Protein AF-H1VV79-F1 (afdb_monomer)

InterPro domains:
  IPR000850 Adenylate kinase/UMP-CMP kinase [MF_00235] (1-125)
  IPR000850 Adenylate kinase/UMP-CMP kinase [PR00094] (24-40)
  IPR000850 Adenylate kinase/UMP-CMP kinase [PR00094] (72-87)
  IPR000850 Adenylate kinase/UMP-CMP kinase [PR00094] (89-103)
  IPR000850 Adenylate kinase/UMP-CMP kinase [PTHR23359] (1-120)
  IPR000850 Adenylate kinase/UMP-CMP kinase [cd01428] (2-116)
  IPR027417 P-loop containing nucleoside triphosphate hydrolase [G3DSA:3.40.50.300] (1-126)
  IPR027417 P-loop containing nucleoside triphosphate hydrolase [SSF52540] (7-127)
  IPR033690 Adenylate kinase, conserved site [PS00113] (24-35)

Mean predicted aligned error: 4.07 Å

Secondary structure (DSSP, 8-state):
-HHHHHHHHHHHHHHHHHH--------S---SHHHHHHHHHHT---S-EEEEE--HHHHHHHHHHHHHHH--TT-SHHHHHHHHHHIIIIIHHHHHHHHTTT-EEEEE-SS-HHHHHHHHHHHHHHHHT-

pLDDT: mean 92.74, std 6.8, range [57.5, 98.12]

Organism: Colletotrichum higginsianum (strain IMI 349063) (NCBI:txid759273)

Sequence (130 aa):
MEVTVQLLENAMTETIKKQGNKRFLIDGFPRKMDQAIKFEETVCPAKLVLFYDCPEDVMESRLLERGKTSGRADDNAESICKRFRTFVETSMPVVDYYEKQGRVVKLDATPTPQDVYAKTRTELSKRLGL

Solvent-accessible surface area (backbone atoms only — not comparable to full-atom values): 7568 Å² total; per-residue (Å²): 126,63,65,62,51,53,52,50,42,51,52,53,53,50,44,31,75,76,68,68,55,88,83,82,84,71,82,90,57,63,53,34,54,69,54,44,54,50,34,38,74,73,67,48,73,73,87,60,42,84,42,73,46,60,61,66,70,61,51,48,55,54,38,47,56,42,24,78,76,66,79,43,86,64,41,39,73,71,50,45,53,52,49,53,52,49,37,61,75,34,26,44,61,39,51,53,55,38,42,78,70,69,32,51,47,80,37,72,51,75,63,55,73,67,58,35,48,54,51,50,52,55,54,48,24,67,74,69,76,99

Nearest PDB structures (foldseek):
  1ukz-assembly1_A  TM=9.654E-01  e=4.162E-12  Saccharomyces cerevisiae
  5xz2-assembly2_B  TM=9.328E-01  e=2.197E-09  Danio rerio
  5x6k-assembly2_B  TM=9.457E-01  e=1.087E-08  Notothenia coriiceps
  5ycf-assembly2_A  TM=9.252E-01  e=7.898E-09  Xiphophorus maculatus
  7x7s-assembly1_A  TM=7.949E-01  e=1.020E-07  Homo sapiens

Radius of gyration: 16.4 Å; Cα contacts (8 Å, |Δi|>4): 105; chains: 1; bounding box: 41×31×37 Å

Structure (mmCIF, N/CA/C/O backbone):
data_AF-H1VV79-F1
#
_entry.id   AF-H1VV79-F1
#
loop_
_atom_site.group_PDB
_atom_site.id
_atom_site.type_symbol
_atom_site.label_atom_id
_atom_site.label_alt_id
_atom_site.label_comp_id
_atom_site.label_asym_id
_atom_site.label_entity_id
_atom_site.label_seq_id
_atom_site.pdbx_PDB_ins_code
_atom_site.Cartn_x
_atom_site.Cartn_y
_atom_site.Cartn_z
_atom_site.occupancy
_atom_site.B_iso_or_equiv
_atom_site.auth_seq_id
_atom_site.auth_comp_id
_atom_site.auth_asym_id
_atom_site.auth_atom_id
_atom_site.pdbx_PDB_model_num
ATOM 1 N N . MET A 1 1 ? 10.711 -5.258 14.837 1.00 57.50 1 MET A N 1
ATOM 2 C CA . MET A 1 1 ? 9.748 -4.650 13.890 1.00 57.50 1 MET A CA 1
ATOM 3 C C . MET A 1 1 ? 8.543 -4.003 14.591 1.00 57.50 1 MET A C 1
ATOM 5 O O . MET A 1 1 ? 7.674 -3.481 13.910 1.00 57.50 1 MET A O 1
ATOM 9 N N . GLU A 1 2 ? 8.526 -3.943 15.932 1.00 66.31 2 GLU A N 1
ATOM 10 C CA . GLU A 1 2 ? 7.508 -3.228 16.729 1.00 66.31 2 GLU A CA 1
ATOM 11 C C . GLU A 1 2 ? 7.610 -1.700 16.633 1.00 66.31 2 GLU A C 1
ATOM 13 O O . GLU A 1 2 ? 6.604 -1.006 16.732 1.00 66.31 2 GLU A O 1
ATOM 18 N N . VAL A 1 3 ? 8.810 -1.172 16.365 1.00 84.62 3 VAL A N 1
ATOM 19 C CA . VAL A 1 3 ? 9.055 0.277 16.332 1.00 84.62 3 VAL A CA 1
ATOM 20 C C . VAL A 1 3 ? 8.171 0.985 15.298 1.00 84.62 3 VAL A C 1
ATOM 22 O O . VAL A 1 3 ? 7.614 2.031 15.597 1.00 84.62 3 VAL A O 1
ATOM 25 N N . THR A 1 4 ? 7.982 0.421 14.099 1.00 89.38 4 THR A N 1
ATOM 26 C CA . THR A 1 4 ? 7.169 1.063 13.048 1.00 89.38 4 THR A CA 1
ATOM 27 C C . THR A 1 4 ? 5.696 1.174 13.436 1.00 89.38 4 THR A C 1
ATOM 29 O O . THR A 1 4 ? 5.101 2.226 13.222 1.00 89.38 4 THR A O 1
ATOM 32 N N . VAL A 1 5 ? 5.116 0.123 14.027 1.00 92.44 5 VAL A N 1
ATOM 33 C CA . VAL A 1 5 ? 3.715 0.146 14.482 1.00 92.44 5 VAL A CA 1
ATOM 34 C C . VAL A 1 5 ? 3.545 1.183 15.587 1.00 92.44 5 VAL A C 1
ATOM 36 O O . VAL A 1 5 ? 2.636 2.002 15.504 1.00 92.44 5 VAL A O 1
ATOM 39 N N . GLN A 1 6 ? 4.470 1.223 16.551 1.00 92.75 6 GLN A N 1
ATOM 40 C CA . GLN A 1 6 ? 4.438 2.212 17.628 1.00 92.75 6 GLN A CA 1
ATOM 41 C C . GLN A 1 6 ? 4.555 3.650 17.106 1.00 92.75 6 GLN A C 1
ATOM 43 O O . GLN A 1 6 ? 3.858 4.547 17.575 1.00 92.75 6 GLN A O 1
ATOM 48 N N . LEU A 1 7 ? 5.429 3.889 16.122 1.00 93.88 7 LEU A N 1
ATOM 49 C CA . LEU A 1 7 ? 5.579 5.208 15.505 1.00 93.88 7 LEU A CA 1
ATOM 50 C C . LEU A 1 7 ? 4.299 5.642 14.780 1.00 93.88 7 LEU A C 1
ATOM 52 O O . LEU A 1 7 ? 3.897 6.798 14.908 1.00 93.88 7 LEU A O 1
ATOM 56 N N . LEU A 1 8 ? 3.646 4.726 14.056 1.00 94.06 8 LEU A N 1
ATOM 57 C CA . LEU A 1 8 ? 2.361 4.993 13.405 1.00 94.06 8 LEU A CA 1
ATOM 58 C C . LEU A 1 8 ? 1.263 5.286 14.433 1.00 94.06 8 LEU A C 1
ATOM 60 O O . LEU A 1 8 ? 0.550 6.275 14.287 1.00 94.06 8 LEU A O 1
ATOM 64 N N . GLU A 1 9 ? 1.163 4.478 15.490 1.00 94.62 9 GLU A N 1
ATOM 65 C CA . GLU A 1 9 ? 0.195 4.663 16.575 1.00 94.62 9 GLU A CA 1
ATOM 66 C C . GLU A 1 9 ? 0.336 6.041 17.233 1.00 94.62 9 GLU A C 1
ATOM 68 O O . GLU A 1 9 ? -0.646 6.780 17.373 1.00 94.62 9 GLU A O 1
ATOM 73 N N . ASN A 1 10 ? 1.568 6.414 17.589 1.00 94.94 10 ASN A N 1
ATOM 74 C CA . ASN A 1 10 ? 1.867 7.693 18.222 1.00 94.94 10 ASN A CA 1
ATOM 75 C C . ASN A 1 10 ? 1.491 8.856 17.296 1.00 94.94 10 ASN A C 1
ATOM 77 O O . ASN A 1 10 ? 0.778 9.769 17.715 1.00 94.94 10 ASN A O 1
ATOM 81 N N . ALA A 1 11 ? 1.905 8.797 16.025 1.00 94.06 11 ALA A N 1
ATOM 82 C CA . ALA A 1 11 ? 1.601 9.833 15.043 1.00 94.06 11 ALA A CA 1
ATOM 83 C C . ALA A 1 11 ? 0.087 9.994 14.828 1.00 94.06 11 ALA A C 1
ATOM 85 O O . ALA A 1 11 ? -0.432 11.109 14.889 1.00 94.06 11 ALA A O 1
ATOM 86 N N . MET A 1 12 ? -0.641 8.887 14.646 1.00 94.94 12 MET A N 1
ATOM 87 C CA . MET A 1 12 ? -2.096 8.903 14.471 1.00 94.94 12 MET A CA 1
ATOM 88 C C . MET A 1 12 ? -2.800 9.483 15.702 1.00 94.94 12 MET A C 1
ATOM 90 O O . MET A 1 12 ? -3.656 10.360 15.575 1.00 94.94 12 MET A O 1
ATOM 94 N N . THR A 1 13 ? -2.405 9.050 16.901 1.00 94.81 13 THR A N 1
ATOM 95 C CA . THR A 1 13 ? -2.984 9.523 18.166 1.00 94.81 13 THR A CA 1
ATOM 96 C C . THR A 1 13 ? -2.745 11.016 18.374 1.00 94.81 13 THR A C 1
ATOM 98 O O . THR A 1 13 ? -3.655 11.746 18.778 1.00 94.81 13 THR A O 1
ATOM 101 N N . GLU A 1 14 ? -1.542 11.504 18.076 1.00 95.56 1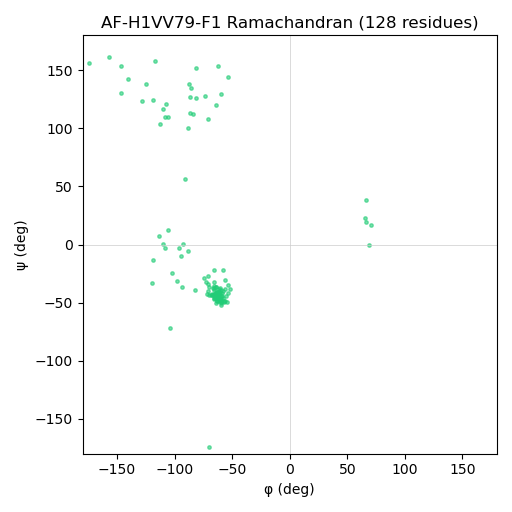4 GLU A N 1
ATOM 102 C CA . GLU A 1 14 ? -1.232 12.929 18.148 1.00 95.56 14 GLU A CA 1
ATOM 103 C C . GLU A 1 14 ? -2.044 13.758 17.151 1.00 95.56 14 GLU A C 1
ATOM 105 O O . GLU A 1 14 ? -2.570 14.810 17.523 1.00 95.56 14 GLU A O 1
ATOM 110 N N . THR A 1 15 ? -2.181 13.301 15.902 1.00 95.12 15 THR A N 1
ATOM 111 C CA . THR A 1 15 ? -2.990 13.993 14.890 1.00 95.12 15 THR A CA 1
ATOM 112 C C . THR A 1 15 ? -4.457 14.061 15.304 1.00 95.12 15 THR A C 1
ATOM 114 O O . THR A 1 15 ? -5.067 15.126 15.188 1.00 95.12 15 THR A O 1
ATOM 117 N N . ILE A 1 16 ? -5.012 12.977 15.858 1.00 95.50 16 ILE A N 1
ATOM 118 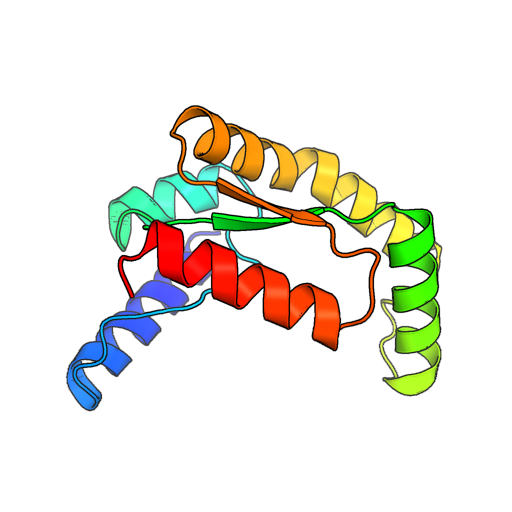C CA . ILE A 1 16 ? -6.387 12.963 16.376 1.00 95.50 16 ILE A CA 1
ATOM 119 C C . ILE A 1 16 ? -6.543 13.998 17.496 1.00 95.50 16 ILE A C 1
ATOM 121 O O . ILE A 1 16 ? -7.490 14.782 17.466 1.00 95.50 16 ILE A O 1
ATOM 125 N N . LYS A 1 17 ? -5.608 14.045 18.454 1.00 95.56 17 LYS A N 1
ATOM 126 C CA . LYS A 1 17 ? -5.644 15.001 19.575 1.00 95.56 17 LYS A CA 1
ATOM 127 C C . LYS A 1 17 ? -5.544 16.458 19.115 1.00 95.56 17 LYS A C 1
ATOM 129 O O . LYS A 1 17 ? -6.233 17.310 19.663 1.00 95.56 17 LYS A O 1
ATOM 134 N N . LYS A 1 18 ? -4.687 16.748 18.130 1.00 95.31 18 LYS A N 1
ATOM 135 C CA . LYS A 1 18 ? -4.402 18.118 17.666 1.00 95.31 18 LYS A CA 1
ATOM 136 C C . LYS A 1 18 ? -5.440 18.649 16.673 1.00 95.31 18 LYS A C 1
ATOM 138 O O . LYS A 1 18 ? -5.758 19.830 16.713 1.00 95.31 18 LYS A O 1
ATOM 143 N N . GLN A 1 19 ? -5.927 17.807 15.762 1.00 94.69 19 GLN A N 1
ATOM 144 C CA . GLN A 1 19 ? -6.727 18.240 14.606 1.00 94.69 19 GLN A CA 1
ATOM 145 C C . GLN A 1 19 ? -8.144 17.655 14.585 1.00 94.69 19 GLN A C 1
ATOM 147 O O . GLN A 1 19 ? -8.961 18.068 13.769 1.00 94.69 19 GLN A O 1
ATOM 152 N N . GLY A 1 20 ? -8.438 16.642 15.407 1.00 91.19 20 GLY A N 1
ATOM 153 C CA . GLY A 1 20 ? -9.710 15.915 15.363 1.00 91.19 20 GLY A CA 1
ATOM 154 C C . GLY A 1 20 ? -9.910 15.048 14.111 1.00 91.19 20 GLY A C 1
ATOM 155 O O . GLY A 1 20 ? -10.933 14.370 14.000 1.00 91.19 20 GLY A O 1
ATOM 156 N N . ASN A 1 21 ? -8.952 15.029 13.174 1.00 89.00 21 ASN A N 1
ATOM 157 C CA . ASN A 1 21 ? -9.015 14.203 11.972 1.00 89.00 21 ASN A CA 1
ATOM 158 C C . ASN A 1 21 ? -8.760 12.727 12.318 1.00 89.00 21 ASN A C 1
ATOM 160 O O . ASN A 1 21 ? -7.763 12.390 12.951 1.00 89.00 21 ASN A O 1
ATOM 164 N N . LYS A 1 22 ? -9.671 11.851 11.881 1.00 90.25 22 LYS A N 1
ATOM 165 C CA . LYS A 1 22 ? -9.642 10.399 12.128 1.00 90.25 22 LYS A CA 1
ATOM 166 C C . LYS A 1 22 ? -9.420 9.576 10.854 1.00 90.25 22 LYS A C 1
ATOM 168 O O . LYS A 1 22 ? -9.575 8.358 10.878 1.00 90.25 22 LYS A O 1
ATOM 173 N N . ARG A 1 23 ? -9.137 10.228 9.722 1.00 92.19 23 ARG A N 1
ATOM 174 C CA . ARG A 1 23 ? -8.921 9.574 8.425 1.00 92.19 23 ARG A CA 1
ATOM 175 C C . ARG A 1 23 ? -7.441 9.625 8.081 1.00 92.19 23 ARG A C 1
ATOM 177 O O . ARG A 1 23 ? -6.877 10.707 7.945 1.00 92.19 23 ARG A O 1
ATOM 184 N N . PHE A 1 24 ? -6.850 8.451 7.906 1.00 95.44 24 PHE A N 1
ATOM 185 C CA . PHE A 1 24 ? -5.432 8.289 7.621 1.00 95.44 24 PHE A CA 1
ATOM 186 C C . PHE A 1 24 ? -5.244 7.482 6.341 1.00 95.44 24 PHE A C 1
ATOM 188 O O . PHE A 1 24 ? -5.944 6.495 6.116 1.00 95.44 24 PHE A O 1
ATOM 195 N N . LEU A 1 25 ? -4.290 7.913 5.519 1.00 95.44 25 LEU A N 1
ATOM 196 C CA . LEU A 1 25 ? -3.749 7.136 4.413 1.00 95.44 25 LEU A CA 1
ATOM 197 C C . LEU A 1 25 ? -2.319 6.761 4.793 1.00 95.44 25 LEU A C 1
ATOM 199 O O . LEU A 1 25 ? -1.485 7.645 4.984 1.00 95.44 25 LEU A O 1
ATOM 203 N N . ILE A 1 26 ? -2.059 5.466 4.940 1.00 95.88 26 ILE A N 1
ATOM 204 C CA . ILE A 1 26 ? -0.741 4.946 5.301 1.00 95.88 26 ILE A CA 1
ATOM 205 C C . ILE A 1 26 ? -0.136 4.339 4.038 1.00 95.88 26 ILE A C 1
ATOM 207 O O . ILE A 1 26 ? -0.625 3.330 3.537 1.00 95.88 26 ILE A O 1
ATOM 211 N N . ASP A 1 27 ? 0.893 4.987 3.497 1.00 95.31 27 ASP A N 1
ATOM 212 C CA . ASP A 1 27 ? 1.558 4.546 2.271 1.00 95.31 27 ASP A CA 1
ATOM 213 C C . ASP A 1 27 ? 2.656 3.515 2.570 1.00 95.31 27 ASP A C 1
ATOM 215 O O . ASP A 1 27 ? 3.467 3.677 3.484 1.00 95.31 27 ASP A O 1
ATOM 219 N N . GLY A 1 28 ? 2.687 2.441 1.781 1.00 92.62 28 GLY A N 1
ATOM 220 C CA . GLY A 1 28 ? 3.746 1.440 1.819 1.00 92.62 28 GLY A CA 1
ATOM 221 C C . GLY A 1 28 ? 3.835 0.619 3.108 1.00 92.62 28 GLY A C 1
ATOM 222 O O . GLY A 1 28 ? 4.896 0.042 3.349 1.00 92.62 28 GLY A O 1
ATOM 223 N N . PHE A 1 29 ? 2.774 0.555 3.915 1.00 95.38 29 PHE A N 1
ATOM 224 C CA . PHE A 1 29 ? 2.668 -0.275 5.117 1.00 95.38 29 PHE A CA 1
ATOM 225 C C . PHE A 1 29 ? 1.255 -0.877 5.210 1.00 95.38 29 PHE A C 1
ATOM 227 O O . PHE A 1 29 ? 0.293 -0.168 4.916 1.00 95.38 29 PHE A O 1
ATOM 234 N N . PRO A 1 30 ? 1.096 -2.134 5.664 1.00 95.62 30 PRO A N 1
ATOM 235 C CA . PRO A 1 30 ? 2.133 -3.099 6.054 1.00 95.62 30 PRO A CA 1
ATOM 236 C C . PRO A 1 30 ? 2.765 -3.831 4.854 1.00 95.62 30 PRO A C 1
ATOM 238 O O . PRO A 1 30 ? 2.122 -4.024 3.829 1.00 95.62 30 PRO A O 1
ATOM 241 N N . ARG A 1 31 ? 4.033 -4.259 4.981 1.00 95.25 31 ARG A N 1
ATOM 242 C CA . ARG A 1 31 ? 4.775 -5.030 3.946 1.00 95.25 31 ARG A CA 1
ATOM 243 C C . ARG A 1 31 ? 5.045 -6.486 4.329 1.00 95.25 31 ARG A C 1
ATOM 245 O O . ARG A 1 31 ? 5.723 -7.204 3.590 1.00 95.25 31 ARG A O 1
ATOM 252 N N . LYS A 1 32 ? 4.585 -6.893 5.513 1.00 95.38 32 LYS A N 1
ATOM 253 C CA . LYS A 1 32 ? 4.705 -8.243 6.074 1.00 95.38 32 LYS A CA 1
ATOM 254 C C . LYS A 1 32 ? 3.478 -8.574 6.923 1.00 95.38 32 LYS A C 1
ATOM 256 O O . LYS A 1 32 ? 2.844 -7.676 7.476 1.00 95.38 32 LYS A O 1
ATOM 261 N N . MET A 1 33 ? 3.162 -9.861 7.037 1.00 95.88 33 MET A N 1
ATOM 262 C CA . MET A 1 33 ? 1.960 -10.336 7.733 1.00 95.88 33 MET A CA 1
ATOM 263 C C . MET A 1 33 ? 1.942 -10.026 9.229 1.00 95.88 33 MET A C 1
ATOM 265 O O . MET A 1 33 ? 0.915 -9.617 9.758 1.00 95.88 33 MET A O 1
ATOM 269 N N . ASP A 1 34 ? 3.070 -10.173 9.910 1.00 94.94 34 ASP A N 1
ATOM 270 C CA . ASP A 1 34 ? 3.196 -9.848 11.331 1.00 94.94 34 ASP A CA 1
ATOM 271 C C . ASP A 1 34 ? 2.982 -8.351 11.608 1.00 94.94 34 ASP A C 1
ATOM 273 O O . ASP A 1 34 ? 2.333 -7.995 12.588 1.00 94.94 34 ASP A O 1
ATOM 277 N N . GLN A 1 35 ? 3.439 -7.470 10.710 1.00 94.69 35 GLN A N 1
ATOM 278 C CA . GLN A 1 35 ? 3.120 -6.039 10.766 1.00 94.69 35 GLN A CA 1
ATOM 279 C C . GLN A 1 35 ? 1.620 -5.785 10.609 1.00 94.69 35 GLN A C 1
ATOM 281 O O . GLN A 1 35 ? 1.077 -4.936 11.311 1.00 94.69 35 GLN A O 1
ATOM 286 N N . ALA A 1 36 ? 0.967 -6.494 9.683 1.00 95.75 36 ALA A N 1
ATOM 287 C CA . ALA A 1 36 ? -0.461 -6.346 9.432 1.00 95.75 36 ALA A CA 1
ATOM 288 C C . ALA A 1 36 ? -1.286 -6.754 10.656 1.00 95.75 36 ALA A C 1
ATOM 290 O O . ALA A 1 36 ? -2.094 -5.960 11.127 1.00 95.75 36 ALA A O 1
ATOM 291 N N . ILE A 1 37 ? -1.012 -7.939 11.209 1.00 95.31 37 ILE A N 1
ATOM 292 C CA . ILE A 1 37 ? -1.684 -8.454 12.408 1.00 95.31 37 ILE A CA 1
ATOM 293 C C . ILE A 1 37 ? -1.463 -7.498 13.582 1.00 95.31 37 ILE A C 1
ATOM 295 O O . ILE A 1 37 ? -2.425 -7.021 14.179 1.00 95.31 37 ILE A O 1
ATOM 299 N N . LYS A 1 38 ? -0.203 -7.136 13.857 1.00 95.12 38 LYS A N 1
ATOM 300 C CA . LYS A 1 38 ? 0.127 -6.268 14.990 1.00 95.12 38 LYS A CA 1
ATOM 301 C C . LYS A 1 38 ? -0.545 -4.900 14.882 1.00 95.12 38 LYS A C 1
ATOM 303 O O . LYS A 1 38 ? -1.046 -4.401 15.879 1.00 95.12 38 LYS A O 1
ATOM 308 N N . PHE A 1 39 ? -0.574 -4.304 13.689 1.00 95.50 39 PHE A N 1
ATOM 309 C CA . PHE A 1 39 ? -1.228 -3.014 13.473 1.00 95.50 39 PHE A CA 1
ATOM 310 C C . PHE A 1 39 ? -2.738 -3.078 13.731 1.00 95.50 39 PHE A C 1
ATOM 312 O O . PHE A 1 39 ? -3.276 -2.182 14.382 1.00 95.50 39 PHE A O 1
ATOM 319 N N . GLU A 1 40 ? -3.421 -4.123 13.249 1.00 95.19 40 GLU A N 1
ATOM 320 C CA . GLU A 1 40 ? -4.860 -4.274 13.490 1.00 95.19 40 GLU A CA 1
ATOM 321 C C . GLU A 1 40 ? -5.183 -4.510 14.971 1.00 95.19 40 GLU A C 1
ATOM 323 O O . GLU A 1 40 ? -6.193 -3.998 15.453 1.00 95.19 40 GLU A O 1
ATOM 328 N N . GLU A 1 41 ? -4.319 -5.234 15.691 1.00 94.81 41 GLU A N 1
ATOM 329 C CA . GLU A 1 41 ? -4.464 -5.510 17.125 1.00 94.81 41 GLU A CA 1
ATOM 330 C C . GLU A 1 41 ? -4.202 -4.287 18.010 1.00 94.81 41 GLU A C 1
ATOM 332 O O . GLU A 1 41 ? -4.921 -4.079 18.986 1.00 94.81 41 GLU A O 1
ATOM 337 N N . THR A 1 42 ? -3.161 -3.498 17.717 1.00 92.56 42 THR A N 1
ATOM 338 C CA . THR A 1 42 ? -2.724 -2.418 18.619 1.00 92.56 42 THR A CA 1
ATOM 339 C C . THR A 1 42 ? -3.236 -1.043 18.230 1.00 92.56 42 THR A C 1
ATOM 341 O O . THR A 1 42 ? -3.429 -0.212 19.109 1.00 92.56 42 THR A O 1
ATOM 344 N N . VAL A 1 43 ? -3.432 -0.775 16.935 1.00 94.00 43 VAL A N 1
ATOM 345 C CA . VAL A 1 43 ? -3.783 0.566 16.447 1.00 94.00 43 VAL A CA 1
ATOM 346 C C . VAL A 1 43 ? -5.260 0.629 16.086 1.00 94.00 43 VAL A C 1
ATOM 348 O O . VAL A 1 43 ? -6.047 1.273 16.778 1.00 94.00 43 VAL A O 1
ATOM 351 N N . CYS A 1 44 ? -5.643 -0.020 14.987 1.00 94.06 44 CYS A N 1
ATOM 352 C CA . CYS A 1 44 ? -7.032 -0.167 14.561 1.00 94.06 44 CYS A CA 1
ATOM 353 C C . CYS A 1 44 ? -7.137 -1.090 13.336 1.00 94.06 44 CYS A C 1
ATOM 355 O O . CYS A 1 44 ? -6.213 -1.123 12.517 1.00 94.06 44 CYS A O 1
ATOM 357 N N . PRO A 1 45 ? -8.299 -1.728 13.103 1.00 94.44 45 PRO A N 1
ATOM 358 C CA . PRO A 1 45 ? -8.565 -2.418 11.845 1.00 94.44 45 PRO A CA 1
ATOM 359 C C . PRO A 1 45 ? -8.503 -1.468 10.633 1.00 94.44 45 PRO A C 1
ATOM 361 O O . PRO A 1 45 ? -9.165 -0.426 10.598 1.00 94.44 45 PRO A O 1
ATOM 364 N N . ALA A 1 46 ? -7.754 -1.840 9.593 1.00 94.25 46 ALA A N 1
ATOM 365 C CA . ALA A 1 46 ? -7.590 -1.041 8.373 1.00 94.25 46 ALA A CA 1
ATOM 366 C C . ALA A 1 46 ? -8.864 -0.998 7.502 1.00 94.25 46 ALA A C 1
ATOM 368 O O . ALA A 1 46 ? -9.214 -1.982 6.859 1.00 94.25 46 ALA A O 1
ATOM 369 N N . LYS A 1 47 ? -9.598 0.118 7.423 1.00 94.69 47 LYS A N 1
ATOM 370 C CA . LYS A 1 47 ? -10.912 0.136 6.733 1.00 94.69 47 LYS A CA 1
ATOM 371 C C . LYS A 1 47 ? -10.892 -0.432 5.299 1.00 94.69 47 LYS A C 1
ATOM 373 O O . LYS A 1 47 ? -11.838 -1.112 4.911 1.00 94.69 47 LYS A O 1
ATOM 378 N N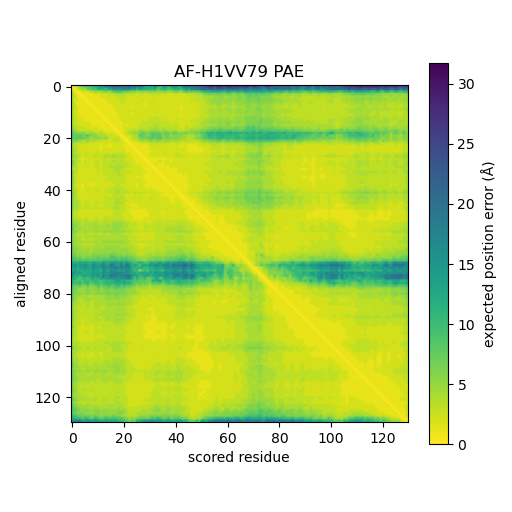 . LEU A 1 48 ? -9.837 -0.158 4.537 1.00 95.56 48 LEU A N 1
ATOM 379 C CA . LEU A 1 48 ? -9.615 -0.680 3.188 1.00 95.56 48 LEU A CA 1
ATOM 380 C C . LEU A 1 48 ? -8.123 -0.660 2.840 1.00 95.56 48 LEU A C 1
ATOM 382 O O . LEU A 1 48 ? -7.362 0.105 3.433 1.00 95.56 48 LEU A O 1
ATOM 386 N N . VAL A 1 49 ? -7.739 -1.440 1.833 1.00 97.12 49 VAL A N 1
ATOM 387 C CA . VAL A 1 49 ? -6.401 -1.445 1.229 1.00 97.12 49 VAL A CA 1
ATOM 388 C C . VAL A 1 49 ? -6.520 -1.050 -0.238 1.00 97.12 49 VAL A C 1
ATOM 390 O O . VAL A 1 49 ? -7.263 -1.674 -0.993 1.00 97.12 49 VAL A O 1
ATOM 393 N N . LEU A 1 50 ? -5.787 -0.015 -0.648 1.00 97.69 50 LEU A N 1
ATOM 394 C CA . LEU A 1 50 ? -5.623 0.332 -2.059 1.00 97.69 50 LEU A CA 1
ATOM 395 C C . LEU A 1 50 ? -4.451 -0.474 -2.617 1.00 97.69 50 LEU A C 1
ATOM 397 O O . LEU A 1 50 ? -3.311 -0.258 -2.210 1.00 97.69 50 LEU A O 1
ATOM 401 N N . PHE A 1 51 ? -4.731 -1.394 -3.535 1.00 97.81 51 PHE A N 1
ATOM 402 C CA . PHE A 1 51 ? -3.703 -2.182 -4.202 1.00 97.81 51 PHE A CA 1
ATOM 403 C C . PHE A 1 51 ? -3.559 -1.728 -5.654 1.00 97.81 51 PHE A C 1
ATOM 405 O O . PHE A 1 51 ? -4.454 -1.938 -6.472 1.00 97.81 51 PHE A O 1
ATOM 412 N N . TYR A 1 52 ? -2.433 -1.087 -5.951 1.00 97.88 52 TYR A N 1
ATOM 413 C CA . TYR A 1 52 ? -2.075 -0.643 -7.293 1.00 97.88 52 TYR A CA 1
ATOM 414 C C . TYR A 1 52 ? -1.334 -1.763 -8.020 1.00 97.88 52 TYR A C 1
ATOM 416 O O . TYR A 1 52 ? -0.147 -1.980 -7.784 1.00 97.88 52 TYR A O 1
ATOM 424 N N . ASP A 1 53 ? -2.055 -2.473 -8.880 1.00 96.38 53 ASP A N 1
ATOM 425 C CA . ASP A 1 53 ? -1.519 -3.553 -9.695 1.00 96.38 53 ASP A CA 1
ATOM 426 C C . ASP A 1 53 ? -0.832 -2.972 -10.929 1.00 96.38 53 ASP A C 1
ATOM 428 O O . ASP A 1 53 ? -1.412 -2.171 -11.666 1.00 96.38 53 ASP A O 1
ATOM 432 N N . CYS A 1 54 ? 0.425 -3.343 -11.130 1.00 96.50 54 CYS A N 1
ATOM 433 C CA . CYS A 1 54 ? 1.246 -2.849 -12.219 1.00 96.50 54 CYS A CA 1
ATOM 434 C C . CYS A 1 54 ? 2.190 -3.969 -12.665 1.00 96.50 54 CYS A C 1
ATOM 436 O O . CYS A 1 54 ? 2.879 -4.533 -11.815 1.00 96.50 54 CYS A O 1
ATOM 438 N N . PRO A 1 55 ? 2.277 -4.260 -13.971 1.00 95.94 55 PRO A N 1
ATOM 439 C CA . PRO A 1 55 ? 3.291 -5.145 -14.527 1.00 95.94 55 PRO A CA 1
ATOM 440 C C . PRO A 1 55 ? 4.716 -4.728 -14.132 1.00 95.94 55 PRO A C 1
ATOM 442 O O . PRO A 1 55 ? 5.019 -3.532 -14.024 1.00 95.94 55 PRO A O 1
ATOM 445 N N . GLU A 1 56 ? 5.586 -5.716 -13.904 1.00 93.88 56 GLU A N 1
ATOM 446 C CA . GLU A 1 56 ? 6.966 -5.494 -13.453 1.00 93.88 56 GLU A CA 1
ATOM 447 C C . GLU A 1 56 ? 7.795 -4.686 -14.454 1.00 93.88 56 GLU A C 1
ATOM 449 O O . GLU A 1 56 ? 8.535 -3.803 -14.035 1.00 93.88 56 GLU A O 1
ATOM 454 N N . ASP A 1 57 ? 7.622 -4.906 -15.757 1.00 94.56 57 ASP A N 1
ATOM 455 C CA . ASP A 1 57 ? 8.314 -4.182 -16.834 1.00 94.56 57 ASP A CA 1
ATOM 456 C C . ASP A 1 57 ? 7.986 -2.676 -16.833 1.00 94.56 57 ASP A C 1
ATOM 458 O O . ASP A 1 57 ? 8.866 -1.816 -16.974 1.00 94.56 57 ASP A O 1
ATOM 462 N N . VAL A 1 58 ? 6.717 -2.335 -16.591 1.00 95.62 58 VAL A N 1
ATOM 463 C CA . VAL A 1 58 ? 6.262 -0.949 -16.425 1.00 95.62 58 VAL A CA 1
ATOM 464 C C . VAL A 1 58 ? 6.840 -0.344 -15.144 1.00 95.62 58 VAL A C 1
ATOM 466 O O . VAL A 1 58 ? 7.300 0.803 -15.153 1.00 95.62 58 VAL A O 1
ATOM 469 N N . MET A 1 59 ? 6.839 -1.089 -14.033 1.00 95.00 59 MET A N 1
ATOM 470 C CA . MET A 1 59 ? 7.431 -0.625 -12.773 1.00 95.00 59 MET A CA 1
ATOM 471 C C . MET A 1 59 ? 8.943 -0.420 -12.894 1.00 95.00 59 MET A C 1
ATOM 473 O O . MET A 1 59 ? 9.450 0.593 -12.420 1.00 95.00 59 MET A O 1
ATOM 477 N N . GLU A 1 60 ? 9.655 -1.341 -13.538 1.00 93.25 60 GLU A N 1
ATOM 478 C CA . GLU A 1 60 ? 11.100 -1.280 -13.753 1.00 93.25 60 GLU A CA 1
ATOM 479 C C . GLU A 1 60 ? 11.464 -0.031 -14.548 1.00 93.25 60 GLU A C 1
ATOM 481 O O . GLU A 1 60 ? 12.275 0.775 -14.091 1.00 93.25 60 GLU A O 1
ATOM 486 N N . SER A 1 61 ? 10.779 0.193 -15.672 1.00 92.69 61 SER A N 1
ATOM 487 C CA . SER A 1 61 ? 10.970 1.380 -16.511 1.00 92.69 61 SER A CA 1
ATOM 488 C C . SER A 1 61 ? 10.786 2.678 -15.713 1.00 92.69 61 SER A C 1
ATOM 490 O O . SER A 1 61 ? 11.611 3.590 -15.786 1.00 92.69 61 SER A O 1
ATOM 492 N N . ARG A 1 62 ? 9.736 2.749 -14.880 1.00 93.12 62 ARG A N 1
ATOM 493 C CA . ARG A 1 62 ? 9.461 3.907 -14.009 1.00 93.12 62 ARG A CA 1
ATOM 494 C C . ARG A 1 62 ? 10.532 4.098 -12.929 1.00 93.12 62 ARG A C 1
ATOM 496 O O . ARG A 1 62 ? 10.882 5.235 -12.619 1.00 93.12 62 ARG A O 1
ATOM 503 N N . LEU A 1 63 ? 11.040 3.015 -12.340 1.00 91.44 63 LEU A N 1
ATOM 504 C CA . LEU A 1 63 ? 12.075 3.071 -11.304 1.00 91.44 63 LEU A CA 1
ATOM 505 C C . LEU A 1 63 ? 13.429 3.490 -11.881 1.00 91.44 63 LEU A C 1
ATOM 507 O O . LEU A 1 63 ? 14.095 4.326 -11.278 1.00 91.44 63 LEU A O 1
ATOM 511 N N . LEU A 1 64 ? 13.795 2.994 -13.064 1.00 89.75 64 LEU A N 1
ATOM 512 C CA . LEU A 1 64 ? 15.017 3.400 -13.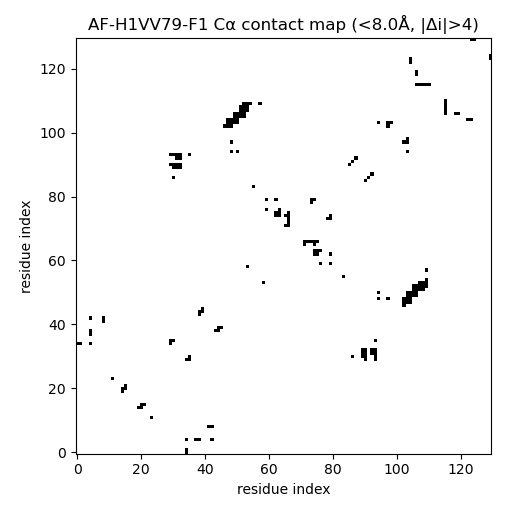757 1.00 89.75 64 LEU A CA 1
ATOM 513 C C . LEU A 1 64 ? 14.997 4.892 -14.120 1.00 89.75 64 LEU A C 1
ATOM 515 O O . LEU A 1 64 ? 15.975 5.595 -13.866 1.00 89.75 64 LEU A O 1
ATOM 519 N N . GLU A 1 65 ? 13.883 5.409 -14.651 1.00 90.25 65 GLU A N 1
ATOM 520 C CA . GLU A 1 65 ? 13.746 6.850 -14.920 1.00 90.25 65 GLU A CA 1
ATOM 521 C C . GLU A 1 65 ? 13.788 7.697 -13.644 1.00 90.25 65 GLU A C 1
ATOM 523 O O . GLU A 1 65 ? 14.391 8.777 -13.606 1.00 90.25 65 GLU A O 1
ATOM 528 N N . ARG A 1 66 ? 13.209 7.193 -12.553 1.00 88.06 66 ARG A N 1
ATOM 529 C CA . ARG A 1 66 ? 13.307 7.858 -11.254 1.00 88.06 66 ARG A CA 1
ATOM 530 C C . ARG A 1 66 ? 14.754 7.911 -10.758 1.00 88.06 66 ARG A C 1
ATOM 532 O O . ARG A 1 66 ? 15.196 8.975 -10.335 1.00 88.06 66 ARG A O 1
ATOM 539 N N . GLY A 1 67 ? 15.514 6.824 -10.889 1.00 86.50 67 GLY A N 1
ATOM 540 C CA . GLY A 1 67 ? 16.934 6.777 -10.524 1.00 86.50 67 GLY A CA 1
ATOM 541 C C . GLY A 1 67 ? 17.776 7.839 -11.240 1.00 86.50 67 GLY A C 1
ATOM 542 O O . GLY A 1 67 ? 18.622 8.477 -10.612 1.00 86.50 67 GLY A O 1
ATOM 543 N N . LYS A 1 68 ? 17.480 8.110 -12.520 1.00 86.00 68 LYS A N 1
ATOM 544 C CA . LYS A 1 68 ? 18.151 9.158 -13.314 1.00 86.00 68 LYS A CA 1
ATOM 545 C C . LYS A 1 68 ? 17.873 10.575 -12.812 1.00 86.00 68 LYS A C 1
ATOM 547 O O . LYS A 1 68 ? 18.725 11.447 -12.946 1.00 86.00 68 LYS A O 1
ATOM 552 N N . THR A 1 69 ? 16.685 10.817 -12.261 1.00 82.94 69 THR A N 1
ATOM 553 C CA . THR A 1 69 ? 16.199 12.166 -11.925 1.00 82.94 69 THR A CA 1
ATOM 554 C C . THR A 1 69 ? 16.288 12.501 -10.437 1.00 82.94 69 THR A C 1
ATOM 556 O O . THR A 1 69 ? 16.365 13.676 -10.087 1.00 82.94 69 THR A O 1
ATOM 559 N N . SER A 1 70 ? 16.293 11.502 -9.547 1.00 77.38 70 SER A N 1
ATOM 560 C CA . SER A 1 70 ? 16.135 11.719 -8.102 1.00 77.38 70 SER A CA 1
ATOM 561 C C . SER A 1 70 ? 17.394 11.497 -7.260 1.00 77.38 70 SER A C 1
ATOM 563 O O . SER A 1 70 ? 17.323 11.649 -6.042 1.00 77.38 70 SER A O 1
ATOM 565 N N . GLY A 1 71 ? 18.514 11.064 -7.852 1.00 75.19 71 GLY A N 1
ATOM 566 C CA . GLY A 1 71 ? 19.750 10.756 -7.112 1.00 75.19 71 GLY A CA 1
ATOM 567 C C . GLY A 1 71 ? 19.623 9.571 -6.142 1.00 75.19 71 GLY A C 1
ATOM 568 O O . GLY A 1 71 ? 20.371 9.477 -5.169 1.00 75.19 71 GLY A O 1
ATOM 569 N N . ARG A 1 72 ? 18.653 8.675 -6.369 1.00 77.19 72 ARG A N 1
ATOM 570 C CA . ARG A 1 72 ? 18.408 7.503 -5.518 1.00 77.19 72 ARG A CA 1
ATOM 571 C C . ARG A 1 72 ? 19.329 6.355 -5.914 1.00 77.19 72 ARG A C 1
ATOM 573 O O . ARG A 1 72 ? 19.182 5.785 -6.989 1.00 77.19 72 ARG A O 1
ATOM 580 N N . ALA A 1 73 ? 20.260 6.003 -5.029 1.00 71.88 73 ALA A N 1
ATOM 581 C CA . ALA A 1 73 ? 21.245 4.945 -5.270 1.00 71.88 73 ALA A CA 1
ATOM 582 C C . ALA A 1 73 ? 20.628 3.533 -5.383 1.00 71.88 73 ALA A C 1
ATOM 584 O O . ALA A 1 73 ? 21.234 2.630 -5.962 1.00 71.88 73 ALA A O 1
ATOM 585 N N . ASP A 1 74 ? 19.427 3.333 -4.834 1.00 71.00 74 ASP A N 1
ATOM 586 C CA . ASP A 1 74 ? 18.701 2.061 -4.808 1.00 71.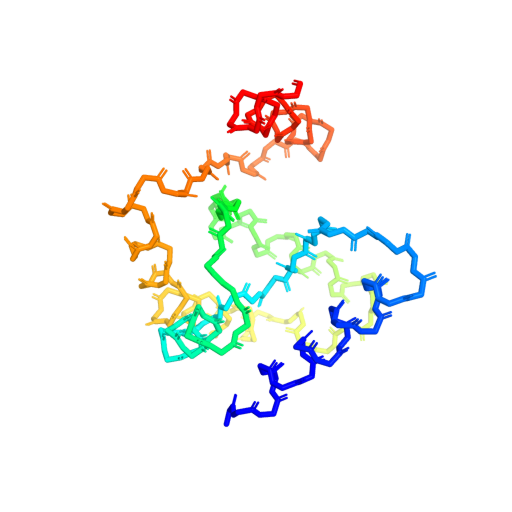00 74 ASP A CA 1
ATOM 587 C C . ASP A 1 74 ? 17.799 1.822 -6.032 1.00 71.00 74 ASP A C 1
ATOM 589 O O . ASP A 1 74 ? 17.252 0.730 -6.180 1.00 71.00 74 ASP A O 1
ATOM 593 N N . ASP A 1 75 ? 17.664 2.793 -6.935 1.00 79.31 75 ASP A N 1
ATOM 594 C CA . ASP A 1 75 ? 16.937 2.642 -8.200 1.00 79.31 75 ASP A CA 1
ATOM 595 C C . ASP A 1 75 ? 17.894 2.167 -9.322 1.00 79.31 75 ASP A C 1
ATOM 597 O O . ASP A 1 75 ? 18.046 2.796 -10.368 1.00 79.31 75 ASP A O 1
ATOM 601 N N . ASN A 1 76 ? 18.564 1.032 -9.082 1.00 81.44 76 ASN A N 1
ATOM 602 C CA . ASN A 1 76 ? 19.383 0.302 -10.059 1.00 81.44 76 ASN A CA 1
ATOM 603 C C . ASN A 1 76 ? 18.800 -1.099 -10.323 1.00 81.44 76 ASN A C 1
ATOM 605 O O . ASN A 1 76 ? 18.073 -1.627 -9.483 1.00 81.44 76 ASN A O 1
ATOM 609 N N . ALA A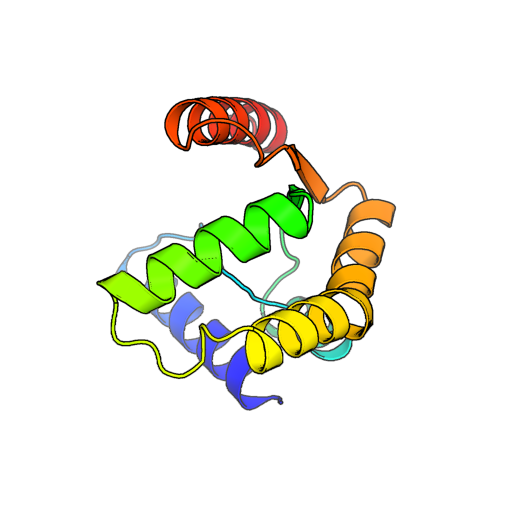 1 77 ? 19.122 -1.710 -11.469 1.00 82.19 77 ALA A N 1
ATOM 610 C CA . ALA A 1 77 ? 18.497 -2.963 -11.918 1.00 82.19 77 ALA A CA 1
ATOM 611 C C . ALA A 1 77 ? 18.563 -4.100 -10.876 1.00 82.19 77 ALA A C 1
ATOM 613 O O . ALA A 1 77 ? 17.569 -4.785 -10.632 1.00 82.19 77 ALA A O 1
ATOM 614 N N . GLU A 1 78 ? 19.703 -4.265 -10.197 1.00 86.44 78 GLU A N 1
ATOM 615 C CA . GLU A 1 78 ? 19.875 -5.310 -9.182 1.00 86.44 78 GLU A CA 1
ATOM 616 C C . GLU A 1 78 ? 18.962 -5.076 -7.966 1.00 86.44 78 GLU A C 1
ATOM 618 O O . GLU A 1 78 ? 18.265 -5.986 -7.505 1.00 86.44 78 GLU A O 1
ATOM 623 N N . SER A 1 79 ? 18.928 -3.843 -7.458 1.00 88.62 79 SER A N 1
ATOM 624 C CA . SER A 1 79 ? 18.065 -3.453 -6.339 1.00 88.62 79 SER A CA 1
ATOM 625 C C . SER A 1 79 ? 16.578 -3.518 -6.695 1.00 88.62 79 SER A C 1
ATOM 627 O O . SER A 1 79 ? 15.768 -3.925 -5.860 1.00 88.62 79 SER A O 1
ATOM 629 N N . ILE A 1 80 ? 16.208 -3.158 -7.927 1.00 89.88 80 ILE A N 1
ATOM 630 C CA . ILE A 1 80 ? 14.827 -3.219 -8.424 1.00 89.88 80 ILE A CA 1
ATOM 631 C C . ILE A 1 80 ? 14.333 -4.670 -8.442 1.00 89.88 80 ILE A C 1
ATOM 633 O O . ILE A 1 80 ? 13.292 -4.962 -7.851 1.00 89.88 80 ILE A O 1
ATOM 637 N N . CYS A 1 81 ? 15.117 -5.593 -9.003 1.00 90.12 81 CYS A N 1
ATOM 638 C CA . CYS A 1 81 ? 14.776 -7.016 -9.030 1.00 90.12 81 CYS A CA 1
ATOM 639 C C . CYS A 1 81 ? 14.590 -7.587 -7.609 1.00 90.12 81 CYS A C 1
ATOM 641 O O . CYS A 1 81 ? 13.587 -8.241 -7.309 1.00 90.12 81 CYS A O 1
ATOM 643 N N . LYS A 1 82 ? 15.493 -7.249 -6.673 1.00 92.75 82 LYS A N 1
ATOM 644 C CA . LYS A 1 82 ? 15.351 -7.634 -5.254 1.00 92.75 82 LYS A CA 1
ATOM 645 C C . LYS A 1 82 ? 14.079 -7.065 -4.618 1.00 92.75 82 LYS A C 1
ATOM 647 O O . LYS A 1 82 ? 13.447 -7.748 -3.806 1.00 92.75 82 LYS A O 1
ATOM 652 N N . ARG A 1 83 ? 13.687 -5.835 -4.969 1.00 92.50 83 ARG A N 1
ATOM 653 C CA . ARG A 1 83 ? 12.462 -5.192 -4.465 1.00 92.50 83 ARG A CA 1
ATOM 654 C C . ARG A 1 83 ? 11.201 -5.888 -4.967 1.00 92.50 83 ARG A C 1
ATOM 656 O O . ARG A 1 83 ? 10.310 -6.101 -4.148 1.00 92.50 83 ARG A O 1
ATOM 663 N N . PHE A 1 84 ? 11.133 -6.272 -6.242 1.00 94.00 84 PHE A N 1
ATOM 664 C CA . PHE A 1 84 ? 9.996 -7.035 -6.772 1.00 94.00 84 PHE A CA 1
ATOM 665 C C . PHE A 1 84 ? 9.880 -8.399 -6.107 1.00 94.00 84 PHE A C 1
ATOM 667 O O . PHE A 1 84 ? 8.833 -8.720 -5.549 1.00 94.00 84 PHE A O 1
ATOM 674 N N . ARG A 1 85 ? 10.990 -9.138 -6.022 1.00 95.00 85 ARG A N 1
ATOM 675 C CA . ARG A 1 85 ? 11.013 -10.427 -5.329 1.00 95.00 85 ARG A CA 1
ATOM 676 C C . ARG A 1 85 ? 10.544 -10.309 -3.877 1.00 95.00 85 ARG A C 1
ATOM 678 O O . ARG A 1 85 ? 9.670 -11.056 -3.452 1.00 95.00 85 ARG A O 1
ATOM 685 N N . THR A 1 86 ? 11.072 -9.338 -3.130 1.00 95.31 86 THR A N 1
ATOM 686 C CA . THR A 1 86 ? 10.664 -9.106 -1.732 1.00 95.31 86 THR A CA 1
ATOM 687 C C . THR A 1 86 ? 9.181 -8.747 -1.637 1.00 95.31 86 THR A C 1
ATOM 689 O O . THR A 1 86 ? 8.490 -9.197 -0.726 1.00 95.31 86 THR A O 1
ATOM 692 N N . PHE A 1 87 ? 8.671 -7.942 -2.572 1.00 95.12 87 PHE A N 1
ATOM 693 C CA . PHE A 1 87 ? 7.259 -7.585 -2.610 1.00 95.12 87 PHE A CA 1
ATOM 694 C C . PHE A 1 87 ? 6.372 -8.824 -2.793 1.00 95.12 87 PHE A C 1
ATOM 696 O O . PHE A 1 87 ? 5.442 -9.019 -2.012 1.00 95.12 87 PHE A O 1
ATOM 703 N N . VAL A 1 88 ? 6.698 -9.694 -3.750 1.00 95.31 88 VAL A N 1
ATOM 704 C CA . VAL A 1 88 ? 5.965 -10.947 -3.983 1.00 95.31 88 VAL A CA 1
ATOM 705 C C . VAL A 1 88 ? 6.065 -11.887 -2.780 1.00 95.31 88 VAL A C 1
ATOM 707 O O . VAL A 1 88 ? 5.058 -12.419 -2.328 1.00 95.31 88 VAL A O 1
ATOM 710 N N . GLU A 1 89 ? 7.257 -12.065 -2.211 1.00 96.81 89 GLU A N 1
ATOM 711 C CA . GLU A 1 89 ? 7.468 -13.012 -1.110 1.00 96.81 89 GLU A CA 1
ATOM 712 C C . GLU A 1 89 ? 6.842 -12.548 0.214 1.00 96.81 89 GLU A C 1
ATOM 714 O O . GLU A 1 89 ? 6.397 -13.380 1.004 1.00 96.81 89 GLU A O 1
ATOM 719 N N . THR A 1 90 ? 6.810 -11.237 0.493 1.00 95.44 90 THR A N 1
ATOM 720 C CA . THR A 1 90 ? 6.417 -10.738 1.823 1.00 95.44 90 THR A CA 1
ATOM 721 C C . THR A 1 90 ? 5.197 -9.830 1.836 1.00 95.44 90 THR A C 1
ATOM 723 O O . THR A 1 90 ? 4.453 -9.846 2.816 1.00 95.44 90 THR A O 1
ATOM 726 N N . SER A 1 91 ? 4.988 -9.027 0.789 1.00 95.81 91 SER A N 1
ATOM 727 C CA . SER A 1 91 ? 3.901 -8.039 0.734 1.00 95.81 91 SER A CA 1
ATOM 728 C C . SER A 1 91 ? 2.641 -8.593 0.067 1.00 95.81 91 SER A C 1
ATOM 730 O O . SER A 1 91 ? 1.550 -8.309 0.547 1.00 95.81 91 SER A O 1
ATOM 732 N N . MET A 1 92 ? 2.754 -9.427 -0.972 1.00 96.88 92 MET A N 1
ATOM 733 C CA . MET A 1 92 ? 1.578 -10.059 -1.594 1.00 96.88 92 MET A CA 1
ATOM 734 C C . MET A 1 92 ? 0.739 -10.901 -0.621 1.00 96.88 92 MET A C 1
ATOM 736 O O . MET A 1 92 ? -0.478 -10.731 -0.632 1.00 96.88 92 MET A O 1
ATOM 740 N N . PRO A 1 93 ? 1.318 -11.684 0.316 1.00 98.06 93 PRO A N 1
ATOM 741 C CA . PRO A 1 93 ? 0.526 -12.375 1.337 1.00 98.06 93 PRO A CA 1
ATOM 742 C C . PRO A 1 93 ? -0.361 -11.443 2.177 1.00 98.06 93 PRO A C 1
ATOM 744 O O . PRO A 1 93 ? -1.438 -11.842 2.617 1.00 98.06 93 PRO A O 1
ATOM 747 N N . VAL A 1 94 ? 0.069 -10.192 2.384 1.00 97.62 94 VAL A N 1
ATOM 748 C CA . VAL A 1 94 ? -0.722 -9.161 3.073 1.00 97.62 94 VAL A CA 1
ATOM 749 C C . VAL A 1 94 ? -1.906 -8.728 2.213 1.00 97.62 94 VAL A C 1
ATOM 751 O O . VAL A 1 94 ? -3.018 -8.605 2.725 1.00 97.62 94 VAL A O 1
ATOM 754 N N . VAL A 1 95 ? -1.686 -8.517 0.913 1.00 97.31 95 VAL A N 1
ATOM 755 C CA . VAL A 1 95 ? -2.759 -8.193 -0.038 1.00 97.31 95 VAL A CA 1
ATOM 756 C C . VAL A 1 95 ? -3.789 -9.322 -0.060 1.00 97.31 95 VAL A C 1
ATOM 758 O O . VAL A 1 95 ? -4.968 -9.055 0.166 1.00 97.31 95 VAL A O 1
ATOM 761 N N . ASP A 1 96 ? -3.348 -10.573 -0.204 1.00 97.75 96 ASP A N 1
ATOM 762 C CA . ASP A 1 96 ? -4.219 -11.754 -0.225 1.00 97.75 96 ASP A CA 1
ATOM 763 C C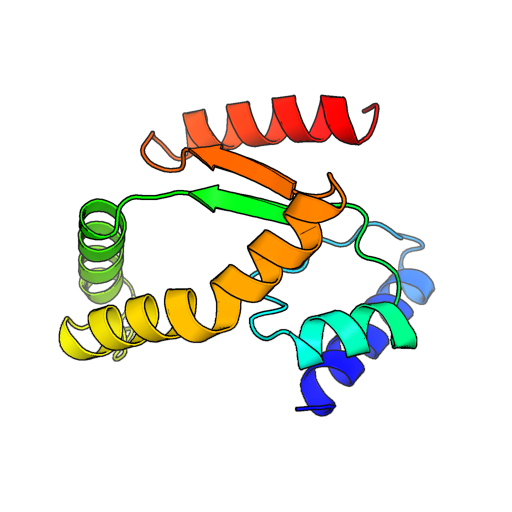 . ASP A 1 96 ? -5.028 -11.899 1.075 1.00 97.75 96 ASP A C 1
ATOM 765 O O . ASP A 1 96 ? -6.204 -12.272 1.059 1.00 97.75 96 ASP A O 1
ATOM 769 N N . TYR A 1 97 ? -4.409 -11.600 2.222 1.00 97.81 97 TYR A N 1
ATOM 770 C CA . TYR A 1 97 ? -5.073 -11.615 3.526 1.00 97.81 97 TYR A CA 1
ATOM 771 C C . TYR A 1 97 ? -6.248 -10.631 3.581 1.00 97.81 97 TYR A C 1
ATOM 773 O O . TYR A 1 97 ? -7.351 -11.016 3.972 1.00 97.81 97 TYR A O 1
ATOM 781 N N . TYR A 1 98 ? -6.048 -9.383 3.146 1.00 97.88 98 TYR A N 1
ATOM 782 C CA . TYR A 1 98 ? -7.121 -8.386 3.111 1.00 97.88 98 TYR A CA 1
ATOM 783 C C . TYR A 1 98 ? -8.125 -8.625 1.973 1.00 97.88 98 TYR A C 1
ATOM 785 O O . TYR A 1 98 ? -9.300 -8.266 2.104 1.00 97.88 98 TYR A O 1
ATOM 793 N N . GLU A 1 99 ? -7.700 -9.233 0.863 1.00 97.19 99 GLU A N 1
ATOM 794 C CA . GLU A 1 99 ? -8.570 -9.552 -0.272 1.00 97.19 99 GLU A CA 1
ATOM 795 C C . GLU A 1 99 ? -9.602 -10.614 0.111 1.00 97.19 99 GLU A C 1
ATOM 797 O O . GLU A 1 99 ? -10.792 -10.424 -0.139 1.00 97.19 99 GLU A O 1
ATOM 802 N N . LYS A 1 100 ? -9.186 -11.661 0.838 1.00 97.44 100 LYS A N 1
ATOM 803 C CA . LYS A 1 100 ? -10.090 -12.683 1.402 1.00 97.44 100 LYS A CA 1
ATOM 804 C C . LYS A 1 100 ? -11.158 -12.104 2.337 1.00 97.44 100 LYS A C 1
ATOM 806 O O . LYS A 1 100 ? -12.199 -12.722 2.531 1.00 97.44 100 LYS A O 1
ATOM 811 N N . GLN A 1 101 ? -10.917 -10.920 2.899 1.00 96.56 101 GLN A N 1
ATOM 812 C CA . GLN A 1 101 ? -11.860 -10.190 3.754 1.00 96.56 101 GLN A CA 1
ATOM 813 C C . GLN A 1 101 ? -12.726 -9.184 2.976 1.00 96.56 101 GLN A C 1
ATOM 815 O O . GLN A 1 101 ? -13.519 -8.461 3.574 1.00 96.56 101 GLN A O 1
ATOM 820 N N . GLY A 1 102 ? -12.550 -9.074 1.655 1.00 96.19 102 GLY A N 1
ATOM 821 C CA . GLY A 1 102 ? -13.256 -8.108 0.813 1.00 96.19 102 GLY A CA 1
ATOM 822 C C . GLY A 1 102 ? -12.822 -6.650 1.016 1.00 96.19 102 GLY A C 1
ATOM 823 O O . GLY A 1 102 ? -13.543 -5.740 0.600 1.00 96.19 102 GLY A O 1
ATOM 824 N N . ARG A 1 103 ? -11.662 -6.409 1.646 1.00 96.38 103 ARG A N 1
ATOM 825 C CA . ARG A 1 103 ? -11.172 -5.066 2.027 1.00 96.38 103 ARG A CA 1
ATOM 826 C C . ARG A 1 103 ? -10.198 -4.457 1.020 1.00 96.38 103 ARG A C 1
ATOM 828 O O . ARG A 1 103 ? -9.797 -3.307 1.188 1.00 96.38 103 ARG A O 1
ATOM 835 N N . VAL A 1 104 ? -9.837 -5.188 -0.031 1.00 97.81 104 VAL A N 1
ATOM 836 C CA . VAL A 1 104 ? -8.956 -4.690 -1.095 1.00 97.81 104 VAL A CA 1
ATOM 837 C C . VAL A 1 104 ? -9.765 -3.975 -2.179 1.00 97.81 104 VAL A C 1
ATOM 839 O O . VAL A 1 104 ? -10.846 -4.404 -2.594 1.00 97.81 104 VAL A O 1
ATOM 842 N N . VAL A 1 105 ? -9.224 -2.849 -2.632 1.00 97.50 105 VAL A N 1
ATOM 843 C CA . VAL A 1 105 ? -9.612 -2.149 -3.854 1.00 97.50 105 VAL A CA 1
ATOM 844 C C . VAL A 1 105 ? -8.437 -2.264 -4.808 1.00 97.50 105 VAL A C 1
ATOM 846 O O . VAL A 1 105 ? -7.416 -1.599 -4.631 1.00 97.50 105 VAL A O 1
ATOM 849 N N . LYS A 1 106 ? -8.579 -3.146 -5.795 1.00 96.94 106 LYS A N 1
ATOM 850 C CA . LYS A 1 106 ? -7.550 -3.401 -6.797 1.00 96.94 106 LYS A CA 1
ATOM 851 C C . LYS A 1 106 ? -7.689 -2.414 -7.956 1.00 96.94 106 LYS A C 1
ATOM 853 O O . LYS A 1 106 ? -8.763 -2.273 -8.539 1.00 96.94 106 LYS A O 1
ATOM 858 N N . LEU A 1 107 ? -6.604 -1.723 -8.280 1.00 97.88 107 LEU A N 1
ATOM 859 C CA . LEU A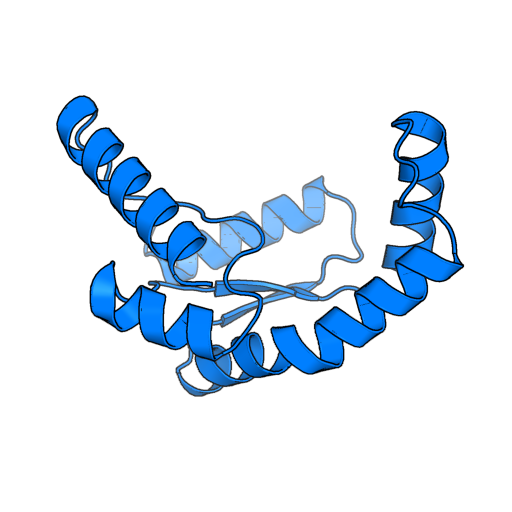 1 107 ? -6.550 -0.662 -9.278 1.00 97.88 107 LEU A CA 1
ATOM 860 C C . LEU A 1 107 ? -5.415 -0.949 -10.252 1.00 97.88 107 LEU A C 1
ATOM 862 O O . LEU A 1 107 ? -4.267 -1.057 -9.844 1.00 97.88 107 LEU A O 1
ATOM 866 N N . ASP A 1 108 ? -5.738 -1.032 -11.537 1.00 97.56 108 ASP A N 1
ATOM 867 C CA . ASP A 1 108 ? -4.732 -1.036 -12.599 1.00 97.56 108 ASP A CA 1
ATOM 868 C C . ASP A 1 108 ? -3.987 0.308 -12.617 1.00 97.56 108 ASP A C 1
ATOM 870 O O . ASP A 1 108 ? -4.605 1.364 -12.782 1.00 97.56 108 ASP A O 1
ATOM 874 N N . ALA A 1 109 ? -2.673 0.247 -12.412 1.00 97.75 109 ALA A N 1
ATOM 875 C CA . ALA A 1 109 ? -1.763 1.381 -12.351 1.00 97.75 109 ALA A CA 1
ATOM 876 C C . ALA A 1 109 ? -0.884 1.524 -13.608 1.00 97.75 109 ALA A C 1
ATOM 878 O O . ALA A 1 109 ? 0.080 2.300 -13.602 1.00 97.75 109 ALA A O 1
ATOM 879 N N . THR A 1 110 ? -1.196 0.803 -14.690 1.00 97.19 110 THR A N 1
ATOM 880 C CA . THR A 1 110 ? -0.558 0.982 -16.005 1.00 97.19 110 THR A CA 1
ATOM 881 C C . THR A 1 110 ? -0.853 2.329 -16.678 1.00 97.19 110 THR A C 1
ATOM 883 O O . THR A 1 110 ? 0.091 2.877 -17.258 1.00 97.19 110 THR A O 1
ATOM 886 N N . PRO A 1 111 ? -2.069 2.918 -16.590 1.00 97.44 111 PRO A N 1
ATOM 887 C CA . PRO A 1 111 ? -2.393 4.157 -17.299 1.00 97.44 111 PRO A CA 1
ATOM 888 C C . PRO A 1 111 ? -1.667 5.390 -16.742 1.00 97.44 111 PRO A C 1
ATOM 890 O O . PRO A 1 111 ? -0.820 5.308 -15.847 1.00 97.44 111 PRO A O 1
ATOM 893 N N . THR A 1 112 ? -2.019 6.568 -17.265 1.00 97.06 112 THR A N 1
ATOM 894 C CA . THR A 1 112 ? -1.459 7.836 -16.785 1.00 97.06 112 THR A CA 1
ATOM 895 C C . THR A 1 112 ? -1.822 8.092 -15.314 1.00 97.06 112 THR A C 1
ATOM 897 O O . THR A 1 112 ? -2.872 7.638 -14.849 1.00 97.06 112 THR A O 1
ATOM 900 N N . PRO A 1 113 ? -1.011 8.860 -14.558 1.00 96.69 113 PRO A N 1
ATOM 901 C CA . PRO A 1 113 ? -1.343 9.219 -13.178 1.00 96.69 113 PRO A CA 1
ATOM 902 C C . PRO A 1 113 ? -2.731 9.857 -13.027 1.00 96.69 113 PRO A C 1
ATOM 904 O O . PRO A 1 113 ? -3.408 9.621 -12.029 1.00 96.69 113 PRO A O 1
ATOM 907 N N . GLN A 1 114 ? -3.169 10.637 -14.018 1.00 98.12 114 GLN A N 1
ATOM 908 C CA . GLN A 1 114 ? -4.478 11.285 -14.052 1.00 98.12 114 GLN A CA 1
ATOM 909 C C . GLN A 1 114 ? -5.613 10.259 -14.145 1.00 98.12 114 GLN A C 1
ATOM 911 O O . GLN A 1 114 ? -6.573 10.341 -13.376 1.00 98.12 114 GLN A O 1
ATOM 916 N N . ASP A 1 115 ? -5.482 9.272 -15.032 1.00 98.00 115 ASP A N 1
ATOM 917 C CA . ASP A 1 115 ? -6.484 8.218 -15.213 1.00 98.00 115 ASP A CA 1
ATOM 918 C C . ASP A 1 115 ? -6.554 7.301 -13.989 1.00 98.00 115 ASP A C 1
ATOM 920 O O . ASP A 1 115 ? -7.642 6.996 -13.489 1.00 98.00 115 ASP A O 1
ATOM 924 N N . VAL A 1 116 ? -5.389 6.916 -13.454 1.00 98.12 116 VAL A N 1
ATOM 925 C CA . VAL A 1 116 ? -5.294 6.119 -12.225 1.00 98.12 116 VAL A CA 1
ATOM 926 C C . VAL A 1 116 ? -5.939 6.873 -11.067 1.00 98.12 116 VAL A C 1
ATOM 928 O O . VAL A 1 116 ? -6.772 6.308 -10.365 1.00 98.12 116 VAL A O 1
ATOM 931 N N . TYR A 1 117 ? -5.645 8.166 -10.901 1.00 97.94 117 TYR A N 1
ATOM 932 C CA . TYR A 1 117 ? -6.245 8.993 -9.855 1.00 97.94 117 TYR A CA 1
ATOM 933 C C . TYR A 1 117 ? -7.768 9.113 -9.994 1.00 97.94 117 TYR A C 1
ATOM 935 O O . TYR A 1 117 ? -8.492 8.982 -9.003 1.00 97.94 117 TYR A O 1
ATOM 943 N N . ALA A 1 118 ? -8.273 9.325 -11.213 1.00 97.94 118 ALA A N 1
ATOM 944 C CA . ALA A 1 118 ? -9.708 9.377 -11.473 1.00 97.94 118 ALA A CA 1
ATOM 945 C C . ALA A 1 118 ? -10.394 8.060 -11.076 1.00 97.94 118 ALA A C 1
ATOM 947 O O . ALA A 1 118 ? -11.420 8.081 -10.390 1.00 97.94 118 ALA A O 1
ATOM 948 N N . LYS A 1 119 ? -9.789 6.921 -11.433 1.00 97.56 119 LYS A N 1
ATOM 949 C CA . LYS A 1 119 ? -10.274 5.587 -11.060 1.00 97.56 119 LYS A CA 1
ATOM 950 C C . LYS A 1 119 ? -10.209 5.355 -9.549 1.00 97.56 119 LYS A C 1
ATOM 952 O O . LYS A 1 119 ? -11.207 4.926 -8.971 1.00 97.56 119 LYS A O 1
ATOM 957 N N . THR A 1 120 ? -9.097 5.709 -8.898 1.00 97.19 120 THR A N 1
ATOM 958 C CA . THR A 1 120 ? -8.945 5.639 -7.436 1.00 97.19 120 THR A CA 1
ATOM 959 C C . THR A 1 120 ? -10.058 6.409 -6.743 1.00 97.19 120 THR A C 1
ATOM 961 O O . THR A 1 120 ? -10.703 5.872 -5.847 1.00 97.19 120 THR A O 1
ATOM 964 N N . ARG A 1 121 ? -10.316 7.654 -7.161 1.00 96.69 121 ARG A N 1
ATOM 965 C CA . ARG A 1 121 ? -11.359 8.495 -6.564 1.00 96.69 121 ARG A CA 1
ATOM 966 C C . ARG A 1 121 ? -12.737 7.852 -6.701 1.00 96.69 121 ARG A C 1
ATOM 968 O O . ARG A 1 121 ? -13.459 7.773 -5.713 1.00 96.69 121 ARG A O 1
ATOM 975 N N . THR A 1 122 ? -13.079 7.364 -7.893 1.00 96.75 122 THR A N 1
ATOM 976 C CA . THR A 1 122 ? -14.363 6.698 -8.145 1.00 96.75 122 THR A CA 1
ATOM 977 C C . THR A 1 122 ? -14.547 5.464 -7.259 1.00 96.75 122 THR A C 1
ATOM 979 O O . THR A 1 122 ? -15.590 5.322 -6.623 1.00 96.75 122 THR A O 1
ATOM 982 N N . GLU A 1 123 ? -13.549 4.582 -7.170 1.00 95.81 123 GLU A N 1
ATOM 983 C CA . GLU A 1 123 ? -13.655 3.369 -6.348 1.00 95.81 123 GLU A CA 1
ATOM 984 C C . GLU A 1 123 ? -13.651 3.672 -4.844 1.00 95.81 123 GLU A C 1
ATOM 986 O O . GLU A 1 123 ? -14.404 3.064 -4.079 1.00 95.81 123 GLU A O 1
ATOM 991 N N . LEU A 1 124 ? -12.868 4.662 -4.409 1.00 94.00 124 LEU A N 1
ATOM 992 C CA . LEU A 1 124 ? -12.822 5.079 -3.012 1.00 94.00 124 LEU A CA 1
ATOM 993 C C . LEU A 1 124 ? -14.158 5.690 -2.561 1.00 94.00 124 LEU A C 1
ATOM 995 O O . LEU A 1 124 ? -14.646 5.339 -1.487 1.00 94.00 124 LEU A O 1
ATOM 999 N N . SER A 1 125 ? -14.776 6.541 -3.389 1.00 93.75 125 SER A N 1
ATOM 1000 C CA . SER A 1 125 ? -16.110 7.101 -3.132 1.00 93.75 125 SER A CA 1
ATOM 1001 C C . SER A 1 125 ? -17.160 6.008 -2.955 1.00 93.75 125 SER A C 1
ATOM 1003 O O . SER A 1 125 ? -17.859 5.984 -1.942 1.00 93.75 125 SER A O 1
ATOM 1005 N N . LYS A 1 126 ? -17.203 5.030 -3.871 1.00 93.00 126 LYS A N 1
ATOM 1006 C CA . LYS A 1 126 ? -18.125 3.884 -3.779 1.00 93.00 126 LYS A CA 1
ATOM 1007 C C . LYS A 1 126 ? -17.942 3.095 -2.482 1.00 93.00 126 LYS A C 1
ATOM 1009 O O . LYS A 1 126 ? -18.920 2.748 -1.829 1.00 93.00 126 LYS A O 1
ATOM 1014 N N . ARG A 1 127 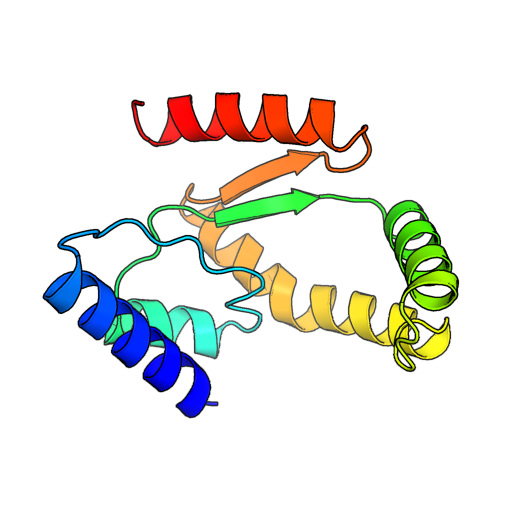? -16.695 2.799 -2.100 1.00 90.38 127 ARG A N 1
ATOM 1015 C CA . ARG A 1 127 ? -16.384 1.992 -0.907 1.00 90.38 127 ARG A CA 1
ATOM 1016 C C . ARG A 1 127 ? -16.628 2.728 0.406 1.00 90.38 127 ARG A C 1
ATOM 1018 O O . ARG A 1 127 ? -16.951 2.092 1.407 1.00 90.38 127 ARG A O 1
ATOM 1025 N N . LEU A 1 128 ? -16.428 4.044 0.427 1.00 88.56 128 LEU A N 1
ATOM 1026 C CA . LEU A 1 128 ? -16.577 4.856 1.633 1.00 88.56 128 LEU A CA 1
ATOM 1027 C C . LEU A 1 128 ? -17.959 5.501 1.776 1.00 88.56 128 LEU A C 1
ATOM 1029 O O . LEU A 1 128 ? -18.239 6.023 2.855 1.00 88.56 128 LEU A O 1
ATOM 1033 N N . GLY A 1 129 ? -18.801 5.442 0.740 1.00 85.81 129 GLY A N 1
ATOM 1034 C CA . GLY A 1 129 ? -20.088 6.135 0.704 1.00 85.81 129 GLY A CA 1
ATOM 1035 C C . GLY A 1 129 ? -19.922 7.656 0.689 1.00 85.81 129 GLY A C 1
ATOM 1036 O O . GLY A 1 129 ? -20.656 8.346 1.394 1.00 85.81 129 GLY A O 1
ATOM 1037 N N . LEU A 1 130 ? -18.908 8.149 -0.035 1.00 72.88 130 LEU A N 1
ATOM 1038 C CA . LEU A 1 130 ? -18.581 9.574 -0.188 1.00 72.88 130 LEU A CA 1
ATOM 1039 C C . LEU A 1 130 ? -19.036 10.116 -1.539 1.00 72.88 130 LEU A C 1
ATOM 1041 O O . LEU A 1 130 ? -18.769 9.427 -2.553 1.00 72.88 130 LEU A O 1
#

Foldseek 3Di:
DVVVLVVVQVVQVVCCVPPVDNDDDDPPPDQADVRQVVNCVPRHHDQAAEAADEDLVLVLVVLCVCCVPPVDPQSDPVNSVVVVVSSVVGRVVVVVVCVVVVRYDYFHPNDDPVVSVVVVVVVVCVSVVD